Protein AF-A0A2D9PHC7-F1 (afdb_monomer)

pLDDT: mean 77.28, std 11.57, range [44.22, 90.88]

Mean predicted aligned error: 8.29 Å

Solvent-accessible surface area (backbone atoms only — not comparable to full-atom values): 5304 Å² total; per-residue (Å²): 133,62,70,66,59,54,51,53,52,50,53,50,53,51,52,53,51,49,53,40,52,53,46,18,51,55,34,32,74,68,79,37,55,64,65,29,15,46,22,42,29,52,13,23,40,67,63,66,71,54,17,43,67,75,34,24,91,90,45,57,74,79,84,49,54,73,68,53,50,56,51,42,54,51,36,26,52,44,40,70,47,49,58,68,61,56,55,44,68,74,33,70,74,62,80,72,113

Sequence (97 aa):
ISDEIVRNTLGFSLIYLSVFVLTALVLSGLNLDFQSAIGASASAIGNIGPAFGAFGPTDNYALLHPLGKWLLTFCMLLGRLEIFTVMVLFTRIFWKQ

Secondary structure (DSSP, 8-state):
--HHHHHHHHHHHHHHHHHHHHHHHHHHHTT--HHHHHHHHHHHHTT----SSTTSTTS-GGGS-HHHHHHHHHHHHHHHS-HHHHHHHTSTTGGG-

Foldseek 3Di:
DDPVVVVVVVVLVVVLVVLLVVQLVVQVVQVDDSQQSSQLSCCLLCVVQAGPDQRHPVHHCPPPDPVNVVSSPVSNVCSVCPVVNVVVVPDPVNVVD

Structure (mmCIF, N/CA/C/O backbone):
data_AF-A0A2D9PHC7-F1
#
_entry.id   AF-A0A2D9PHC7-F1
#
loop_
_atom_site.group_PDB
_atom_site.id
_atom_site.type_symbol
_atom_site.label_atom_id
_atom_site.label_alt_id
_atom_site.label_comp_id
_atom_site.label_asym_id
_atom_site.label_entity_id
_atom_site.label_seq_id
_atom_site.pdbx_PDB_ins_code
_atom_site.Cartn_x
_atom_site.Cartn_y
_atom_site.Cartn_z
_atom_site.occupancy
_atom_site.B_iso_or_equiv
_atom_site.auth_seq_id
_atom_site.auth_comp_id
_atom_site.auth_asym_id
_atom_site.auth_atom_id
_atom_site.pdbx_PDB_model_num
ATOM 1 N N . ILE A 1 1 ? -10.419 11.107 25.692 1.00 57.91 1 ILE A N 1
ATOM 2 C CA . ILE A 1 1 ? -10.472 10.180 24.534 1.00 57.91 1 ILE A CA 1
ATOM 3 C C . ILE A 1 1 ? -10.797 8.809 25.114 1.00 57.91 1 ILE A C 1
ATOM 5 O O . ILE A 1 1 ? -10.165 8.468 26.103 1.00 57.91 1 ILE A O 1
ATOM 9 N N . SER A 1 2 ? -11.807 8.091 24.610 1.00 70.06 2 SER A N 1
ATOM 10 C CA . SER A 1 2 ? -12.158 6.759 25.138 1.00 70.06 2 SER A CA 1
ATOM 11 C C . SER A 1 2 ? -11.060 5.747 24.790 1.00 70.06 2 SER A C 1
ATOM 13 O O . SER A 1 2 ? -10.646 5.684 23.630 1.00 70.06 2 SER A O 1
ATOM 15 N N . ASP A 1 3 ? -10.607 4.952 25.764 1.00 80.81 3 ASP A N 1
ATOM 16 C CA . ASP A 1 3 ? -9.639 3.857 25.574 1.00 80.81 3 ASP A CA 1
ATOM 17 C C . ASP A 1 3 ? -10.052 2.871 24.470 1.00 80.81 3 ASP A C 1
ATOM 19 O O . ASP A 1 3 ? -9.206 2.266 23.811 1.00 80.81 3 ASP A O 1
ATOM 23 N N . GLU A 1 4 ? -11.355 2.729 24.230 1.00 73.69 4 GLU A N 1
ATOM 24 C CA . GLU A 1 4 ? -11.913 1.893 23.167 1.00 73.69 4 GLU A CA 1
ATOM 25 C C . GLU A 1 4 ? -11.544 2.410 21.768 1.00 73.69 4 GLU A C 1
ATOM 27 O O . GLU A 1 4 ? -11.113 1.646 20.904 1.00 73.69 4 GLU A O 1
ATOM 32 N N . ILE A 1 5 ? -11.611 3.730 21.564 1.00 72.62 5 ILE A N 1
ATOM 33 C CA . ILE A 1 5 ? -11.269 4.372 20.287 1.00 72.62 5 ILE A CA 1
ATOM 34 C C . ILE A 1 5 ? -9.767 4.250 20.028 1.00 72.62 5 ILE A C 1
ATOM 36 O O . ILE A 1 5 ? -9.351 3.952 18.906 1.00 72.62 5 ILE A O 1
ATOM 40 N N . VAL A 1 6 ? -8.946 4.431 21.067 1.00 78.00 6 VAL A N 1
ATOM 41 C CA . VAL A 1 6 ? -7.487 4.278 20.970 1.00 78.00 6 VAL A CA 1
ATOM 42 C C . VAL A 1 6 ? -7.135 2.846 20.568 1.00 78.00 6 VAL A C 1
ATOM 44 O O . VAL A 1 6 ? -6.358 2.642 19.638 1.00 78.00 6 VAL A O 1
ATOM 47 N N . ARG A 1 7 ? -7.757 1.845 21.200 1.00 75.19 7 ARG A N 1
ATOM 48 C CA . ARG A 1 7 ? -7.508 0.427 20.909 1.00 75.19 7 ARG A CA 1
ATOM 49 C C . ARG A 1 7 ? -7.916 0.037 19.488 1.00 75.19 7 ARG A C 1
ATOM 51 O O . ARG A 1 7 ? -7.132 -0.621 18.805 1.00 75.19 7 ARG A O 1
ATOM 58 N N . ASN A 1 8 ? -9.076 0.495 19.015 1.00 73.06 8 ASN A N 1
ATOM 59 C CA . ASN A 1 8 ? -9.510 0.265 17.633 1.00 73.06 8 ASN A CA 1
ATOM 60 C C . ASN A 1 8 ? -8.591 0.955 16.612 1.00 73.06 8 ASN A C 1
ATOM 62 O O . ASN A 1 8 ? -8.234 0.355 15.599 1.00 73.06 8 ASN A O 1
ATOM 66 N N . THR A 1 9 ? -8.155 2.186 16.890 1.00 77.50 9 THR A N 1
ATOM 67 C CA . THR A 1 9 ? -7.257 2.947 16.001 1.00 77.50 9 THR A CA 1
ATOM 68 C C . THR A 1 9 ? -5.865 2.312 15.915 1.00 77.50 9 THR A C 1
ATOM 70 O O . THR A 1 9 ? -5.267 2.233 14.837 1.00 77.50 9 THR A O 1
ATOM 73 N N . LEU A 1 10 ? -5.347 1.809 17.039 1.00 78.94 10 LEU A N 1
ATOM 74 C CA . LEU A 1 10 ? -4.080 1.079 17.077 1.00 78.94 10 LEU A CA 1
ATOM 75 C C . LEU A 1 10 ? -4.180 -0.261 16.339 1.00 78.94 10 LEU A C 1
ATOM 77 O O . LEU A 1 10 ? -3.296 -0.577 15.546 1.00 78.94 10 LEU A O 1
ATOM 81 N N . GLY A 1 11 ? -5.268 -1.016 16.531 1.00 79.62 11 GLY A N 1
ATOM 82 C CA . GLY A 1 11 ? -5.518 -2.256 15.788 1.00 79.62 11 GLY A CA 1
ATOM 83 C C . GLY A 1 11 ? -5.559 -2.033 14.273 1.00 79.62 11 GLY A C 1
ATOM 84 O O . GLY A 1 11 ? -4.923 -2.767 13.518 1.00 79.62 11 GLY A O 1
ATOM 85 N N . PHE A 1 12 ? -6.218 -0.958 13.835 1.00 74.62 12 PHE A N 1
ATOM 86 C CA . PHE A 1 12 ? -6.221 -0.524 12.438 1.00 74.62 12 PHE A CA 1
ATOM 87 C C . PHE A 1 12 ? -4.808 -0.228 11.918 1.00 74.62 12 PHE A C 1
ATOM 89 O O . PHE A 1 12 ? -4.408 -0.756 10.881 1.00 74.62 12 PHE A O 1
ATOM 96 N N . SER A 1 13 ? -4.034 0.565 12.660 1.00 79.69 13 SER A N 1
ATOM 97 C CA . SER A 1 13 ? -2.674 0.952 12.263 1.00 79.69 13 SER A CA 1
ATOM 98 C C . SER A 1 13 ? -1.744 -0.258 12.132 1.00 79.69 13 SER A C 1
ATOM 100 O O . SER A 1 13 ? -0.943 -0.334 11.201 1.00 79.69 13 SER A O 1
ATOM 102 N N . LEU A 1 14 ? -1.878 -1.239 13.029 1.00 84.56 14 LEU A N 1
ATOM 103 C CA . LEU A 1 14 ? -1.091 -2.473 12.992 1.00 84.56 14 LEU A CA 1
ATOM 104 C C . LEU A 1 14 ? -1.433 -3.342 11.780 1.00 84.56 14 LEU A C 1
ATOM 106 O O . LEU A 1 14 ? -0.526 -3.851 11.122 1.00 84.56 14 LEU A O 1
ATOM 110 N N . ILE A 1 15 ? -2.718 -3.496 11.450 1.00 81.88 15 ILE A N 1
ATOM 111 C CA . ILE A 1 15 ? -3.144 -4.264 10.271 1.00 81.88 15 ILE A CA 1
ATOM 112 C C . ILE A 1 15 ? -2.686 -3.566 8.988 1.00 81.88 15 ILE A C 1
ATOM 114 O O . ILE A 1 15 ? -2.144 -4.228 8.104 1.00 81.88 15 ILE A O 1
ATOM 118 N N . TYR A 1 16 ? -2.817 -2.238 8.913 1.00 81.06 16 TYR A N 1
ATOM 119 C CA . TYR A 1 16 ? -2.319 -1.436 7.793 1.00 81.06 16 TYR A CA 1
ATOM 120 C C . TYR A 1 16 ? -0.823 -1.686 7.547 1.00 81.06 16 TYR A C 1
ATOM 122 O O . TYR A 1 16 ? -0.412 -2.025 6.435 1.00 81.06 16 TYR A O 1
ATOM 130 N N . LEU A 1 17 ? -0.006 -1.581 8.601 1.00 85.62 17 LEU A N 1
ATOM 131 C CA . LEU A 1 17 ? 1.434 -1.830 8.523 1.00 85.62 17 LEU A CA 1
ATOM 132 C C . LEU A 1 17 ? 1.755 -3.284 8.161 1.00 85.62 17 LEU A C 1
ATOM 134 O O . LEU A 1 17 ? 2.679 -3.534 7.392 1.00 85.62 17 LEU A O 1
ATOM 138 N N . SER A 1 18 ? 0.979 -4.240 8.668 1.00 86.69 18 SER A N 1
ATOM 139 C CA . SER A 1 18 ? 1.167 -5.661 8.362 1.00 86.69 18 SER A CA 1
AT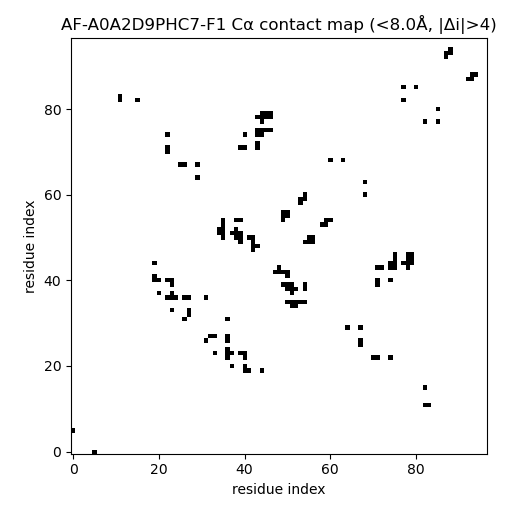OM 140 C C . SER A 1 18 ? 0.952 -5.947 6.873 1.00 86.69 18 SER A C 1
ATOM 142 O O . SER A 1 18 ? 1.787 -6.596 6.246 1.00 86.69 18 SER A O 1
ATOM 144 N N . VAL A 1 19 ? -0.125 -5.418 6.281 1.00 86.69 19 VAL A N 1
ATOM 145 C CA . VAL A 1 19 ? -0.408 -5.553 4.840 1.00 86.69 19 VAL A CA 1
ATOM 146 C C . VAL A 1 19 ? 0.686 -4.890 4.004 1.00 86.69 19 VAL A C 1
ATOM 148 O O . VAL A 1 19 ? 1.139 -5.469 3.016 1.00 86.69 19 VAL A O 1
ATOM 151 N N . PHE A 1 20 ? 1.162 -3.716 4.420 1.00 87.50 20 PHE A N 1
ATOM 152 C CA . PHE A 1 20 ? 2.279 -3.028 3.776 1.00 87.50 20 PHE A 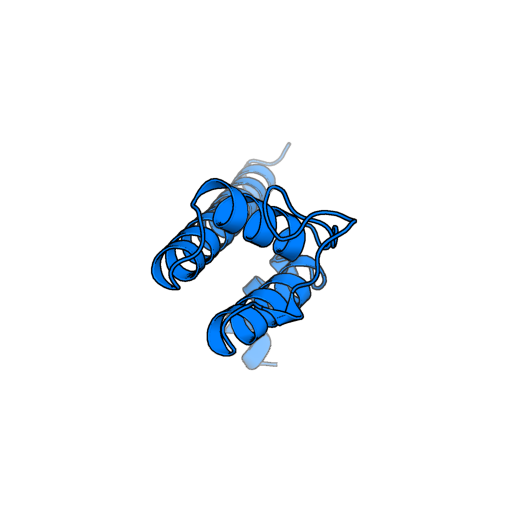CA 1
ATOM 153 C C . PHE A 1 20 ? 3.557 -3.870 3.746 1.00 87.50 20 PHE A C 1
ATOM 155 O O . PHE A 1 20 ? 4.133 -4.072 2.676 1.00 87.50 20 PHE A O 1
ATOM 162 N N . VAL A 1 21 ? 3.969 -4.410 4.894 1.00 90.88 21 VAL A N 1
ATOM 163 C CA . VAL A 1 21 ? 5.181 -5.232 4.992 1.00 90.88 21 VAL A CA 1
ATOM 164 C C . VAL A 1 21 ? 5.035 -6.527 4.191 1.00 90.88 21 VAL A C 1
ATOM 166 O O . VAL A 1 21 ? 5.944 -6.884 3.445 1.00 90.88 21 VAL A O 1
ATOM 169 N N . LEU A 1 22 ? 3.889 -7.209 4.282 1.00 90.31 22 LEU A N 1
ATOM 170 C CA . LEU A 1 22 ? 3.634 -8.437 3.521 1.00 90.31 22 LEU A CA 1
ATOM 171 C C . LEU A 1 22 ? 3.701 -8.198 2.011 1.00 90.31 22 LEU A C 1
ATOM 173 O O . LEU A 1 22 ? 4.327 -8.975 1.291 1.00 90.31 22 LEU A O 1
ATOM 177 N N . THR A 1 23 ? 3.109 -7.105 1.534 1.00 89.25 23 THR A N 1
ATOM 178 C CA . THR A 1 23 ? 3.122 -6.752 0.109 1.00 89.25 23 THR A CA 1
ATOM 179 C C . THR A 1 23 ? 4.543 -6.464 -0.370 1.00 89.25 23 THR A C 1
ATOM 181 O O . THR A 1 23 ? 4.956 -6.989 -1.404 1.00 89.25 23 THR A O 1
ATOM 184 N N . ALA A 1 24 ? 5.329 -5.726 0.419 1.00 89.69 24 ALA A N 1
ATOM 185 C CA . ALA A 1 24 ? 6.720 -5.425 0.089 1.00 89.69 24 ALA A CA 1
ATOM 186 C C . ALA A 1 24 ? 7.590 -6.690 0.040 1.00 89.69 24 ALA A C 1
ATOM 188 O O . ALA A 1 24 ? 8.403 -6.840 -0.871 1.00 89.69 24 ALA A O 1
ATOM 189 N N . LEU A 1 25 ? 7.384 -7.631 0.967 1.00 90.00 25 LEU A N 1
ATOM 190 C CA . LEU A 1 25 ? 8.098 -8.911 0.986 1.00 90.00 25 LEU A CA 1
ATOM 191 C C . LEU A 1 25 ? 7.753 -9.784 -0.225 1.00 90.00 25 LEU A C 1
ATOM 193 O O . LEU A 1 25 ? 8.653 -10.329 -0.862 1.00 90.00 25 LEU A O 1
ATOM 197 N N . VAL A 1 26 ? 6.468 -9.891 -0.578 1.00 89.88 26 VAL A N 1
ATOM 198 C CA . VAL A 1 26 ? 6.034 -10.669 -1.749 1.00 89.88 26 VAL A CA 1
ATOM 199 C C . VAL A 1 26 ? 6.590 -10.064 -3.038 1.00 89.88 26 VAL A C 1
ATOM 201 O O . VAL A 1 26 ? 7.079 -10.798 -3.893 1.00 89.88 26 VAL A O 1
ATOM 204 N N . LEU A 1 27 ? 6.573 -8.735 -3.171 1.00 87.69 27 LEU A N 1
ATOM 205 C CA . LEU A 1 27 ? 7.157 -8.046 -4.323 1.00 87.69 27 LEU A CA 1
ATOM 206 C C . LEU A 1 27 ? 8.675 -8.235 -4.394 1.00 87.69 27 LEU A C 1
ATOM 208 O O . LEU A 1 27 ? 9.192 -8.526 -5.469 1.00 87.69 27 LEU A O 1
ATOM 212 N N . SER A 1 28 ? 9.383 -8.158 -3.267 1.00 87.25 28 SER A N 1
ATOM 213 C CA . SER A 1 28 ? 10.823 -8.434 -3.229 1.00 87.25 28 SER A CA 1
ATOM 214 C C . SER A 1 28 ? 11.140 -9.880 -3.645 1.00 87.25 28 SER A C 1
ATOM 216 O O . SER A 1 28 ? 12.081 -10.110 -4.403 1.00 87.25 28 SER A O 1
ATOM 218 N N . GLY A 1 29 ? 10.296 -10.848 -3.265 1.00 84.38 29 GLY A N 1
ATOM 219 C CA . GLY A 1 29 ? 10.390 -12.242 -3.720 1.00 84.38 29 GLY A CA 1
ATOM 220 C C . GLY A 1 29 ? 10.132 -12.454 -5.220 1.00 84.38 29 GLY A C 1
ATOM 221 O O . GLY A 1 29 ? 10.513 -13.486 -5.767 1.00 84.38 29 GLY A O 1
ATOM 222 N N . LEU A 1 30 ? 9.536 -11.477 -5.913 1.00 84.19 30 LEU A N 1
ATOM 223 C CA . LEU A 1 30 ? 9.300 -11.491 -7.363 1.00 84.19 30 LEU A CA 1
ATOM 224 C C . LEU A 1 30 ? 10.472 -10.893 -8.169 1.00 84.19 30 LEU A C 1
ATOM 226 O O . LEU A 1 30 ? 10.272 -10.460 -9.302 1.00 84.19 30 LEU A O 1
ATOM 230 N N . ASN A 1 31 ? 11.690 -10.894 -7.608 1.00 81.38 31 ASN A N 1
ATOM 231 C CA . ASN A 1 31 ? 12.902 -10.282 -8.178 1.00 81.38 31 ASN A CA 1
ATOM 232 C C . ASN A 1 31 ? 12.803 -8.759 -8.381 1.00 81.38 31 ASN A C 1
ATOM 234 O O . ASN A 1 31 ? 13.450 -8.202 -9.267 1.00 81.38 31 ASN A O 1
ATOM 238 N N . LEU A 1 32 ? 12.006 -8.068 -7.562 1.00 82.19 32 LEU A N 1
ATOM 239 C CA . LEU A 1 32 ? 12.028 -6.607 -7.524 1.00 82.19 32 LEU A CA 1
ATOM 240 C C . LEU A 1 32 ? 13.058 -6.116 -6.524 1.00 82.19 32 LEU A C 1
ATOM 242 O O . LEU A 1 32 ? 13.185 -6.654 -5.422 1.00 82.19 32 LEU A O 1
ATOM 246 N N . ASP A 1 33 ? 13.737 -5.040 -6.904 1.00 86.62 33 ASP A N 1
ATOM 247 C CA . ASP A 1 33 ? 14.633 -4.332 -6.007 1.00 86.62 33 ASP A CA 1
ATOM 248 C C . ASP A 1 33 ? 13.885 -3.890 -4.742 1.00 86.62 33 ASP A C 1
ATOM 250 O O . ASP A 1 33 ? 12.738 -3.434 -4.815 1.00 86.62 33 ASP A O 1
ATOM 254 N N . PHE A 1 34 ? 14.523 -4.020 -3.579 1.00 83.88 34 PHE A N 1
ATOM 255 C CA . PHE A 1 34 ? 13.889 -3.755 -2.288 1.00 83.88 34 PHE A CA 1
ATOM 256 C C . PHE A 1 34 ? 13.344 -2.322 -2.193 1.00 83.88 34 PHE A C 1
ATOM 258 O O . PHE A 1 34 ? 12.245 -2.108 -1.676 1.00 83.88 34 PHE A O 1
ATOM 265 N N . GLN A 1 35 ? 14.055 -1.347 -2.771 1.00 86.12 35 GLN A N 1
ATOM 266 C CA . GLN A 1 35 ? 13.602 0.043 -2.815 1.00 86.12 35 GLN A CA 1
ATOM 267 C C . GLN A 1 35 ? 12.324 0.193 -3.656 1.00 86.12 35 GLN A C 1
ATOM 269 O O . GLN A 1 35 ? 11.395 0.904 -3.263 1.00 86.12 35 GLN A O 1
ATOM 274 N N . SER A 1 36 ? 12.250 -0.522 -4.782 1.00 86.38 36 SER A N 1
ATOM 275 C CA . SER A 1 36 ? 11.082 -0.509 -5.670 1.00 86.38 36 SER A CA 1
ATOM 276 C C . SER A 1 36 ? 9.898 -1.273 -5.073 1.00 86.38 36 SER A C 1
ATOM 278 O O . SER A 1 36 ? 8.759 -0.834 -5.200 1.00 86.38 36 SER A O 1
ATOM 280 N N . ALA A 1 37 ? 10.147 -2.381 -4.369 1.00 88.31 37 ALA A N 1
ATOM 281 C CA . ALA A 1 37 ? 9.120 -3.185 -3.709 1.00 88.31 37 ALA A CA 1
ATOM 282 C C . ALA A 1 37 ? 8.430 -2.422 -2.564 1.00 88.31 37 ALA A C 1
ATOM 284 O O . ALA A 1 37 ? 7.198 -2.423 -2.461 1.00 88.31 37 ALA A O 1
ATOM 285 N N . ILE A 1 38 ? 9.210 -1.718 -1.737 1.00 89.56 38 ILE A N 1
ATOM 286 C CA . ILE A 1 38 ? 8.689 -0.837 -0.684 1.00 89.56 38 ILE A CA 1
ATOM 287 C C . ILE A 1 38 ? 7.912 0.329 -1.296 1.00 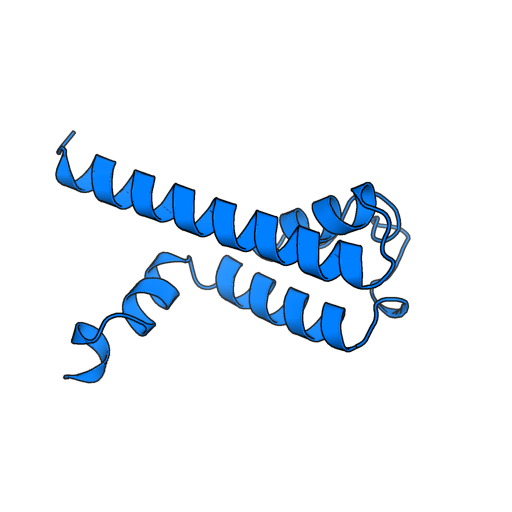89.56 38 ILE A C 1
ATOM 289 O O . ILE A 1 38 ? 6.789 0.607 -0.871 1.00 89.56 38 ILE A O 1
ATOM 293 N N . GLY A 1 39 ? 8.484 0.987 -2.310 1.00 89.00 39 GLY A N 1
ATOM 294 C CA . GLY A 1 39 ? 7.842 2.103 -3.000 1.00 89.00 39 GLY A CA 1
ATOM 295 C C . GLY A 1 39 ? 6.501 1.710 -3.619 1.00 89.00 39 GLY A C 1
ATOM 296 O O . GLY A 1 39 ? 5.506 2.401 -3.411 1.00 89.00 39 GLY A O 1
ATOM 297 N N . ALA A 1 40 ? 6.456 0.580 -4.329 1.00 88.31 40 ALA A N 1
ATOM 298 C CA . ALA A 1 40 ? 5.247 0.063 -4.966 1.00 88.31 40 ALA A CA 1
ATOM 299 C C . ALA A 1 40 ? 4.172 -0.308 -3.937 1.00 88.31 40 ALA A C 1
ATOM 301 O O . ALA A 1 40 ? 3.005 0.031 -4.119 1.00 88.31 40 ALA A O 1
ATOM 302 N N . SER A 1 41 ? 4.560 -0.931 -2.821 1.00 89.38 41 SER A N 1
ATOM 303 C CA . SER A 1 41 ? 3.628 -1.282 -1.739 1.00 89.38 41 SER A CA 1
ATOM 304 C C . SER A 1 41 ? 3.047 -0.043 -1.057 1.00 89.38 41 SER A C 1
ATOM 306 O O . SER A 1 41 ? 1.836 0.037 -0.856 1.00 89.38 41 SER A O 1
ATOM 308 N N . ALA A 1 42 ? 3.890 0.947 -0.740 1.00 87.88 42 ALA A N 1
ATOM 309 C CA . ALA A 1 42 ? 3.456 2.209 -0.138 1.00 87.88 42 ALA A CA 1
ATOM 310 C C . ALA A 1 42 ? 2.513 2.970 -1.077 1.00 87.88 42 ALA A C 1
ATOM 312 O O . ALA A 1 42 ? 1.475 3.474 -0.650 1.00 87.88 42 ALA A O 1
ATOM 313 N N . SER A 1 43 ? 2.860 3.011 -2.364 1.00 88.19 43 SER A N 1
ATOM 314 C CA . SER A 1 43 ? 2.067 3.685 -3.385 1.00 88.19 43 SER A CA 1
ATOM 315 C C . SER A 1 43 ? 0.718 3.009 -3.618 1.00 88.19 43 SER A C 1
ATOM 317 O O . SER A 1 43 ? -0.293 3.699 -3.727 1.00 88.19 43 SER A O 1
ATOM 319 N N . ALA A 1 44 ? 0.670 1.674 -3.637 1.00 87.94 44 ALA A N 1
ATOM 320 C CA . ALA A 1 44 ? -0.573 0.937 -3.830 1.00 87.94 44 ALA A CA 1
ATOM 321 C C . ALA A 1 44 ? -1.529 1.089 -2.647 1.00 87.94 44 ALA A C 1
ATOM 323 O O . ALA A 1 44 ? -2.692 1.417 -2.853 1.00 87.94 44 ALA A O 1
ATOM 324 N N . ILE A 1 45 ? -1.054 0.925 -1.410 1.00 86.06 45 ILE A N 1
ATOM 325 C CA . ILE A 1 45 ? -1.924 1.068 -0.232 1.00 86.06 45 ILE A CA 1
ATOM 326 C C . ILE A 1 45 ? -2.359 2.528 -0.057 1.00 86.06 45 ILE A C 1
ATOM 328 O O . ILE A 1 45 ? -3.526 2.801 0.211 1.00 86.06 45 ILE A O 1
ATOM 332 N N . GLY A 1 46 ? -1.448 3.478 -0.283 1.00 83.31 46 GLY A N 1
ATOM 333 C CA . GLY A 1 46 ? -1.770 4.904 -0.275 1.00 83.31 46 GLY A CA 1
ATOM 334 C C . GLY A 1 46 ? -2.587 5.371 -1.484 1.00 83.31 46 GLY A C 1
ATOM 335 O O . GLY A 1 46 ? -2.983 6.533 -1.522 1.00 83.31 46 GLY A O 1
ATOM 336 N N . ASN A 1 47 ? -2.832 4.502 -2.475 1.00 83.94 47 ASN A N 1
ATOM 337 C CA . ASN A 1 47 ? -3.428 4.851 -3.768 1.00 83.94 47 ASN A CA 1
ATOM 338 C C . ASN A 1 47 ? -2.800 6.103 -4.408 1.00 83.94 47 ASN A C 1
ATOM 340 O O . ASN A 1 47 ? -3.501 6.952 -4.958 1.00 83.94 47 ASN A O 1
ATOM 344 N N . ILE A 1 48 ? -1.476 6.228 -4.297 1.00 84.94 48 ILE A N 1
ATOM 345 C CA . ILE A 1 48 ? -0.709 7.382 -4.774 1.00 84.94 48 ILE A CA 1
ATOM 346 C C . ILE A 1 48 ? -0.478 7.250 -6.284 1.00 84.94 48 ILE A C 1
ATOM 348 O O . ILE A 1 48 ? -0.699 8.208 -7.019 1.00 84.94 48 ILE A O 1
ATOM 352 N N . GLY A 1 49 ? -0.085 6.059 -6.756 1.00 79.44 49 GLY A N 1
ATOM 353 C CA . GLY A 1 49 ? 0.175 5.753 -8.167 1.00 79.44 49 GLY A CA 1
ATOM 354 C C . GLY A 1 49 ? 1.668 5.548 -8.464 1.00 79.44 49 GLY A C 1
ATOM 355 O O . GLY A 1 49 ? 2.083 4.403 -8.658 1.00 79.44 49 GLY A O 1
ATOM 356 N N . PRO A 1 50 ? 2.497 6.609 -8.495 1.00 81.81 50 PRO A N 1
ATOM 357 C CA . PRO A 1 50 ? 3.940 6.488 -8.682 1.00 81.81 50 PRO A CA 1
ATOM 358 C C . PRO A 1 50 ? 4.634 5.962 -7.424 1.00 81.81 50 PRO A C 1
ATOM 360 O O . PRO A 1 50 ? 4.208 6.221 -6.295 1.00 81.81 50 PRO A O 1
ATOM 363 N N . ALA A 1 51 ? 5.717 5.226 -7.625 1.00 83.50 51 ALA A N 1
ATOM 364 C CA . ALA A 1 51 ? 6.510 4.587 -6.588 1.00 83.50 51 ALA A CA 1
ATOM 365 C C . ALA A 1 51 ? 8.001 4.912 -6.754 1.00 83.50 51 ALA A C 1
ATOM 367 O O . ALA A 1 51 ? 8.452 5.378 -7.797 1.00 83.50 51 ALA A O 1
ATOM 368 N N . PHE A 1 52 ? 8.783 4.691 -5.701 1.00 77.81 52 PHE A N 1
ATOM 369 C CA . PHE A 1 52 ? 10.232 4.872 -5.769 1.00 77.81 52 PHE A CA 1
ATOM 370 C C . PHE A 1 52 ? 10.895 3.798 -6.645 1.00 77.81 52 PHE A C 1
ATOM 372 O O . PHE A 1 52 ? 10.408 2.673 -6.733 1.00 77.81 52 PHE A O 1
ATOM 379 N N . GLY A 1 53 ? 12.031 4.139 -7.259 1.00 77.19 53 GLY A N 1
ATOM 380 C CA . GLY A 1 53 ? 12.814 3.213 -8.080 1.00 77.19 53 GLY A CA 1
ATOM 381 C C . GLY A 1 53 ? 12.220 3.007 -9.474 1.00 77.19 53 GLY A C 1
ATOM 382 O O . GLY A 1 53 ? 11.870 3.974 -10.145 1.00 77.19 53 GLY A O 1
ATOM 383 N N . ALA A 1 54 ? 12.101 1.748 -9.896 1.00 72.94 54 ALA A N 1
ATOM 384 C CA . ALA A 1 54 ? 11.713 1.357 -11.258 1.00 72.94 54 ALA A CA 1
ATOM 385 C C . ALA A 1 54 ? 10.228 1.596 -11.607 1.00 72.94 54 ALA A C 1
ATOM 387 O O . ALA A 1 54 ? 9.787 1.231 -12.691 1.00 72.94 54 ALA A O 1
ATOM 388 N N . PHE A 1 55 ? 9.442 2.167 -10.691 1.00 78.88 55 PHE A N 1
ATOM 389 C CA . PHE A 1 55 ? 8.020 2.489 -10.880 1.00 78.88 55 PHE A CA 1
ATOM 390 C C . PHE A 1 55 ? 7.742 3.981 -10.646 1.00 78.88 55 PHE A C 1
ATOM 392 O O . PHE A 1 55 ? 6.674 4.367 -10.162 1.00 78.88 55 PHE A O 1
ATOM 399 N N . GLY A 1 56 ? 8.737 4.816 -10.954 1.00 74.62 56 GLY A N 1
ATOM 400 C CA . GLY A 1 56 ? 8.647 6.270 -10.881 1.00 74.62 56 GLY A CA 1
ATOM 401 C C . GLY A 1 56 ? 7.700 6.875 -11.925 1.00 74.62 56 GLY A C 1
ATOM 402 O O . GLY A 1 56 ? 7.151 6.166 -12.760 1.00 74.62 56 GLY A O 1
ATOM 403 N N . PRO A 1 57 ? 7.523 8.207 -11.926 1.00 66.94 57 PRO A N 1
ATOM 404 C CA . PRO A 1 57 ? 6.604 8.905 -12.835 1.00 66.94 57 PRO A CA 1
ATOM 405 C C . PRO A 1 57 ? 6.959 8.770 -14.327 1.00 66.94 57 PRO A C 1
ATOM 407 O O . PRO A 1 57 ? 6.123 9.059 -15.180 1.00 66.94 57 PRO A O 1
ATOM 410 N N . THR A 1 58 ? 8.185 8.348 -14.638 1.00 71.88 58 THR A N 1
ATOM 411 C CA . THR A 1 58 ? 8.670 8.106 -16.005 1.00 71.88 58 THR A CA 1
ATOM 412 C C . THR A 1 58 ? 8.545 6.633 -16.417 1.00 71.88 58 THR A C 1
ATOM 414 O O . THR A 1 58 ? 8.615 6.324 -17.605 1.00 71.88 58 THR A O 1
ATOM 417 N N . ASP A 1 59 ? 8.343 5.728 -15.457 1.00 71.38 59 ASP A N 1
ATOM 418 C CA . ASP A 1 59 ? 8.320 4.279 -15.659 1.00 71.38 59 ASP A CA 1
ATOM 419 C C . ASP A 1 59 ? 6.914 3.688 -15.478 1.00 71.38 59 ASP A C 1
ATOM 421 O O . ASP A 1 59 ? 6.001 4.317 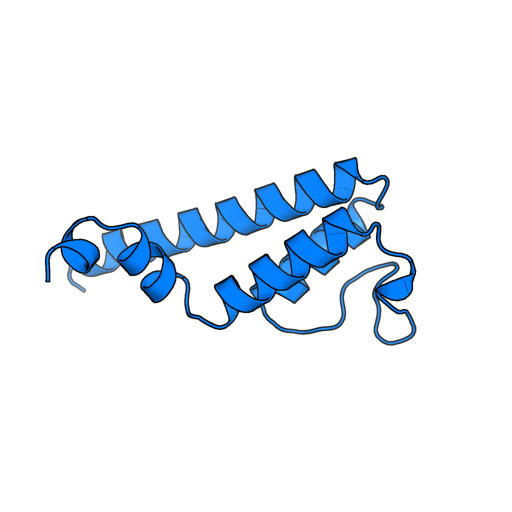-14.947 1.00 71.38 59 ASP A O 1
ATOM 425 N N . ASN A 1 60 ? 6.723 2.447 -15.938 1.00 75.12 60 ASN A N 1
ATOM 426 C CA . ASN A 1 60 ? 5.423 1.778 -15.951 1.00 75.12 60 ASN A CA 1
ATOM 427 C C . ASN A 1 60 ? 5.442 0.433 -15.217 1.00 75.12 60 ASN A C 1
ATOM 429 O O . ASN A 1 60 ? 6.383 -0.350 -15.322 1.00 75.12 60 ASN A O 1
ATOM 433 N N . TYR A 1 61 ? 4.301 0.066 -14.628 1.00 77.50 61 TYR A N 1
ATOM 434 C CA . TYR A 1 61 ? 4.058 -1.266 -14.052 1.00 77.50 61 TYR A CA 1
ATOM 435 C C . TYR A 1 61 ? 3.939 -2.394 -15.102 1.00 77.50 61 TYR A C 1
ATOM 437 O O . TYR A 1 61 ? 3.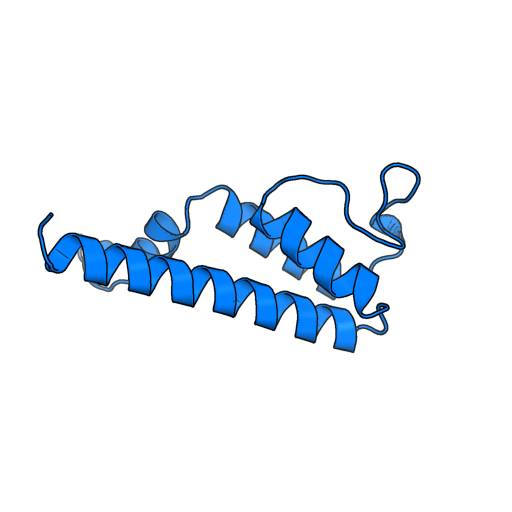636 -3.539 -14.763 1.00 77.50 61 TYR A O 1
ATOM 445 N N . ALA A 1 62 ? 4.164 -2.106 -16.388 1.00 70.50 62 ALA A N 1
ATOM 446 C CA . ALA A 1 62 ? 4.074 -3.085 -17.472 1.00 70.50 62 ALA A CA 1
ATOM 447 C C . ALA A 1 62 ? 5.086 -4.233 -17.304 1.00 70.50 62 ALA A C 1
ATOM 449 O O . ALA A 1 62 ? 4.730 -5.393 -17.521 1.00 70.50 62 ALA A O 1
ATOM 450 N N . LEU A 1 63 ? 6.296 -3.903 -16.837 1.00 68.94 63 LEU A N 1
ATOM 451 C CA . LEU A 1 63 ? 7.399 -4.834 -16.569 1.00 68.94 63 LEU A CA 1
ATOM 452 C C . LEU A 1 63 ? 7.197 -5.670 -15.293 1.00 68.94 63 LEU A C 1
ATOM 454 O O . LEU A 1 63 ? 7.981 -6.573 -15.012 1.00 68.94 63 LEU A O 1
ATOM 458 N N . LEU A 1 64 ? 6.144 -5.397 -14.518 1.00 77.69 64 LEU A N 1
ATOM 459 C CA . LEU A 1 64 ? 5.844 -6.133 -13.300 1.00 77.69 64 LEU A CA 1
ATOM 460 C C . LEU A 1 64 ? 5.306 -7.536 -13.619 1.00 77.69 64 LEU A C 1
ATOM 462 O O . LEU A 1 64 ? 4.426 -7.708 -14.474 1.00 77.69 64 LEU A O 1
ATOM 466 N N . HIS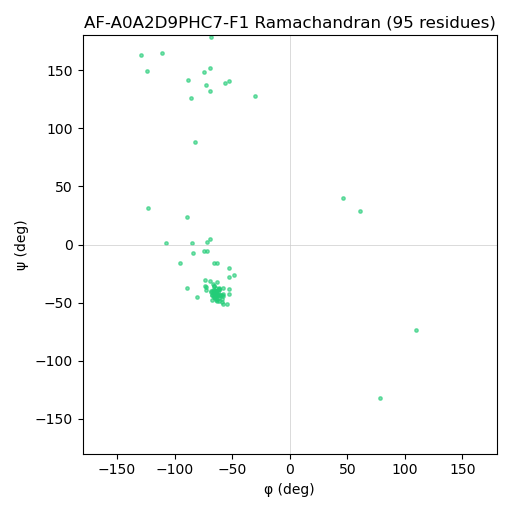 A 1 65 ? 5.782 -8.532 -12.864 1.00 79.94 65 HIS A N 1
ATOM 467 C CA . HIS A 1 65 ? 5.296 -9.908 -12.942 1.00 79.94 65 HIS A CA 1
ATOM 468 C C . HIS A 1 65 ? 3.757 -9.954 -12.787 1.00 79.94 65 HIS A C 1
ATOM 470 O O . HIS A 1 65 ? 3.211 -9.224 -11.952 1.00 79.94 65 HIS A O 1
ATOM 476 N N . PRO A 1 66 ? 3.024 -10.806 -13.536 1.00 82.75 66 PRO A N 1
ATOM 477 C CA . PRO A 1 66 ? 1.558 -10.858 -13.486 1.00 82.75 66 PRO A CA 1
ATOM 478 C C . PRO A 1 66 ? 0.985 -11.022 -12.072 1.00 82.75 66 PRO A C 1
ATOM 480 O O . PRO A 1 66 ? -0.003 -10.378 -11.728 1.00 82.75 66 PRO A O 1
ATOM 483 N N . LEU A 1 67 ? 1.648 -11.826 -11.234 1.00 83.00 67 LEU A N 1
ATOM 484 C CA . LEU A 1 67 ? 1.280 -12.012 -9.825 1.00 83.00 67 LEU A CA 1
ATOM 485 C C . LEU A 1 67 ? 1.414 -10.721 -9.002 1.00 83.00 67 LEU A C 1
ATOM 487 O O . LEU A 1 67 ? 0.541 -10.416 -8.195 1.00 83.00 67 LEU A O 1
ATOM 491 N N . GLY A 1 68 ? 2.469 -9.936 -9.240 1.00 84.19 68 GLY A N 1
ATOM 492 C CA . GLY A 1 68 ? 2.669 -8.649 -8.573 1.00 84.19 68 GLY A CA 1
ATOM 493 C C . GLY A 1 68 ? 1.598 -7.629 -8.959 1.00 84.19 68 GLY A C 1
ATOM 494 O O . GLY A 1 68 ? 1.143 -6.875 -8.107 1.00 84.19 68 GLY A O 1
ATOM 495 N N . LYS A 1 69 ? 1.129 -7.648 -10.217 1.00 85.19 69 LYS A N 1
ATOM 496 C CA . LYS A 1 69 ? 0.033 -6.772 -10.670 1.00 85.19 69 LYS A CA 1
ATOM 497 C C . LYS A 1 69 ? -1.265 -7.071 -9.929 1.00 85.19 69 LYS A C 1
ATOM 499 O O . LYS A 1 69 ? -1.867 -6.153 -9.388 1.00 85.19 69 LYS A O 1
ATOM 504 N N . TRP A 1 70 ? -1.647 -8.345 -9.836 1.00 87.06 70 TRP A N 1
ATOM 505 C CA . TRP A 1 70 ? -2.826 -8.762 -9.069 1.00 87.06 70 TRP A CA 1
ATOM 506 C C . TRP A 1 70 ? -2.738 -8.365 -7.595 1.00 87.06 70 TRP A C 1
ATOM 508 O O . TRP A 1 70 ? -3.706 -7.847 -7.039 1.00 87.06 70 TRP A O 1
ATOM 518 N N . LEU A 1 71 ? -1.567 -8.556 -6.983 1.00 87.06 71 LEU A N 1
ATOM 519 C CA . LEU A 1 71 ? -1.327 -8.165 -5.599 1.00 87.06 71 LEU A CA 1
ATOM 520 C C . LEU A 1 71 ? -1.485 -6.649 -5.399 1.00 87.06 71 LEU A C 1
ATOM 522 O O . LEU A 1 71 ? -2.207 -6.229 -4.500 1.00 87.06 71 LEU A O 1
ATOM 526 N N . LEU A 1 72 ? -0.866 -5.828 -6.255 1.00 86.00 72 LEU A N 1
ATOM 527 C CA . LEU A 1 72 ? -0.977 -4.367 -6.180 1.00 86.00 72 LEU A CA 1
ATOM 528 C C . LEU A 1 72 ? -2.412 -3.888 -6.419 1.00 86.00 72 LEU A C 1
ATOM 530 O O . LEU A 1 72 ? -2.870 -3.006 -5.700 1.00 86.00 72 LEU A O 1
ATOM 534 N N . THR A 1 73 ? -3.144 -4.477 -7.370 1.00 86.06 73 THR A N 1
ATOM 535 C CA . THR A 1 73 ? -4.560 -4.148 -7.601 1.00 86.06 73 THR A CA 1
ATOM 536 C C . THR A 1 73 ? -5.408 -4.445 -6.368 1.00 86.06 73 THR A C 1
ATOM 538 O O . THR A 1 73 ? -6.230 -3.618 -5.975 1.00 86.06 73 THR A O 1
ATOM 541 N N . PHE A 1 74 ? -5.183 -5.589 -5.718 1.00 84.12 74 PHE A N 1
ATOM 542 C CA . PHE A 1 74 ? -5.861 -5.913 -4.467 1.00 84.12 74 PHE A CA 1
ATOM 543 C C . PHE A 1 74 ? -5.489 -4.922 -3.356 1.00 84.12 74 PHE A C 1
ATOM 545 O O . PHE A 1 74 ? -6.371 -4.419 -2.667 1.00 84.12 74 PHE A O 1
ATOM 552 N N . CYS A 1 75 ? -4.208 -4.567 -3.234 1.00 84.69 75 CYS A N 1
ATOM 553 C CA . CYS A 1 75 ? -3.739 -3.566 -2.276 1.00 84.69 75 CYS A CA 1
ATOM 554 C C . CYS A 1 75 ? -4.347 -2.175 -2.508 1.00 84.69 75 CYS A C 1
ATOM 556 O O . CYS A 1 75 ? -4.705 -1.512 -1.540 1.00 84.69 75 CYS A O 1
ATOM 558 N N . MET A 1 76 ? -4.510 -1.746 -3.763 1.00 86.75 76 MET A N 1
ATOM 559 C CA . MET A 1 76 ? -5.163 -0.479 -4.116 1.00 86.75 76 MET A CA 1
ATOM 560 C C . MET A 1 76 ? -6.641 -0.481 -3.733 1.00 86.75 76 MET A C 1
ATOM 562 O O . MET A 1 76 ? -7.114 0.457 -3.090 1.00 86.75 76 MET A O 1
ATOM 566 N N . LEU A 1 77 ? -7.363 -1.564 -4.043 1.00 82.12 77 LEU A N 1
ATOM 567 C CA . LEU A 1 77 ? -8.754 -1.734 -3.613 1.00 82.12 77 LEU A CA 1
ATOM 568 C C . LEU A 1 77 ? -8.879 -1.668 -2.087 1.00 82.12 77 LEU A C 1
ATOM 570 O O . LEU A 1 77 ? -9.745 -0.963 -1.584 1.00 82.12 77 LEU A O 1
ATOM 574 N N . LEU A 1 78 ? -7.981 -2.338 -1.364 1.00 78.38 78 LEU A N 1
ATOM 575 C CA . LEU A 1 78 ? -7.945 -2.376 0.101 1.00 78.38 78 LEU A CA 1
ATOM 576 C C . LEU A 1 78 ? -7.544 -1.023 0.716 1.00 78.38 78 LEU A C 1
ATOM 578 O O . LEU A 1 78 ? -8.002 -0.665 1.793 1.00 78.38 78 LEU A O 1
ATOM 582 N N . GLY A 1 79 ? -6.706 -0.246 0.032 1.00 76.06 79 GLY A N 1
ATOM 583 C CA . GLY A 1 79 ? -6.386 1.122 0.431 1.00 76.06 79 GLY A CA 1
ATOM 584 C C . GLY A 1 79 ? -7.523 2.110 0.157 1.00 76.06 79 GLY A C 1
ATOM 585 O O . GLY A 1 79 ? -7.652 3.109 0.859 1.00 76.06 79 GLY A O 1
ATOM 586 N N . ARG A 1 80 ? -8.335 1.864 -0.885 1.00 78.31 80 ARG A N 1
ATOM 587 C CA . ARG A 1 80 ? -9.390 2.789 -1.337 1.00 78.31 80 ARG A CA 1
ATOM 588 C C . ARG A 1 80 ? -10.714 2.538 -0.630 1.00 78.31 80 ARG A C 1
ATOM 590 O O . ARG A 1 80 ? -11.426 3.483 -0.312 1.00 78.31 80 ARG A O 1
ATOM 597 N N . LEU A 1 81 ? -11.023 1.272 -0.379 1.00 68.00 81 LEU A N 1
ATOM 598 C CA . LEU A 1 81 ? -12.031 0.831 0.570 1.00 68.00 81 LEU A CA 1
ATOM 599 C C . LEU A 1 81 ? -11.347 0.859 1.936 1.00 68.00 81 LEU A C 1
ATOM 601 O O . LEU A 1 81 ? -10.726 -0.132 2.294 1.00 68.00 81 LEU A O 1
ATOM 605 N N . GLU A 1 82 ? -11.365 1.995 2.645 1.00 63.16 82 GLU A N 1
ATOM 606 C CA . GLU A 1 82 ? -10.720 2.170 3.962 1.00 63.16 82 GLU A CA 1
ATOM 607 C C . GLU A 1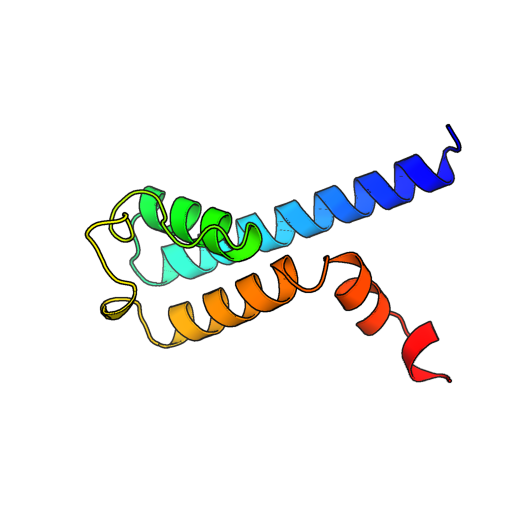 82 ? -10.692 0.852 4.753 1.00 63.16 82 GLU A C 1
ATOM 609 O O . GLU A 1 82 ? -11.739 0.219 4.895 1.00 63.16 82 GLU A O 1
ATOM 614 N N . ILE A 1 83 ? -9.524 0.421 5.254 1.00 59.38 83 ILE A N 1
ATOM 615 C CA . ILE A 1 83 ? -9.287 -0.936 5.807 1.00 59.38 83 ILE A CA 1
ATOM 616 C C . ILE A 1 83 ? -10.370 -1.385 6.811 1.00 59.38 83 ILE A C 1
ATOM 618 O O . ILE A 1 83 ? -10.650 -2.578 6.928 1.00 59.38 83 ILE A O 1
ATOM 622 N N . PHE A 1 84 ? -11.039 -0.444 7.486 1.00 54.34 84 PHE A N 1
ATOM 623 C CA . PHE A 1 84 ? -12.229 -0.685 8.309 1.00 54.34 84 PHE A CA 1
ATOM 624 C C . PHE A 1 84 ? -13.360 -1.436 7.585 1.00 54.34 84 PHE A C 1
ATOM 626 O O . PHE A 1 84 ? -13.930 -2.360 8.158 1.00 54.34 84 PHE A O 1
ATOM 633 N N . THR A 1 85 ? -13.666 -1.107 6.331 1.00 58.12 85 THR A N 1
ATOM 634 C CA . THR A 1 85 ? -14.698 -1.786 5.528 1.00 58.12 85 THR A CA 1
ATOM 635 C C . THR A 1 85 ? -14.331 -3.239 5.224 1.00 58.12 85 THR A C 1
ATOM 637 O O . THR A 1 85 ? -15.176 -4.125 5.334 1.00 58.12 85 THR A O 1
ATOM 640 N N . VAL A 1 86 ? -13.055 -3.518 4.939 1.00 58.50 86 VAL A N 1
ATOM 641 C CA . VAL A 1 86 ? -12.553 -4.881 4.697 1.00 58.50 86 VAL A CA 1
ATOM 642 C C . VAL A 1 86 ? -12.496 -5.688 5.996 1.00 58.50 86 VAL A C 1
ATOM 644 O O . VAL A 1 86 ? -12.876 -6.856 6.019 1.00 58.50 86 VAL A O 1
ATOM 647 N N . MET A 1 87 ? -12.103 -5.062 7.107 1.00 57.31 87 MET A N 1
ATOM 648 C CA . MET A 1 87 ? -12.097 -5.692 8.432 1.00 57.31 87 MET A CA 1
ATOM 649 C C . MET A 1 87 ? -13.521 -6.030 8.918 1.00 57.31 87 MET A C 1
ATOM 651 O O . MET A 1 87 ? -13.740 -7.085 9.520 1.00 57.31 87 MET A O 1
ATOM 655 N N . VAL A 1 88 ? -14.508 -5.186 8.592 1.00 59.72 88 VAL A N 1
ATOM 656 C CA . VAL A 1 88 ? -15.941 -5.467 8.793 1.00 59.72 88 VAL A CA 1
ATOM 657 C C . VAL A 1 88 ? -16.399 -6.643 7.923 1.00 59.72 88 VAL A C 1
ATOM 659 O O . VAL A 1 88 ? -17.111 -7.514 8.417 1.00 59.72 88 VAL A O 1
ATOM 662 N N . LEU A 1 89 ? -15.927 -6.739 6.678 1.00 58.44 89 LEU A N 1
ATOM 663 C CA . LEU A 1 89 ? -16.228 -7.845 5.760 1.00 58.44 89 LEU A CA 1
ATOM 664 C C . LEU A 1 89 ? -15.703 -9.201 6.262 1.00 58.44 89 LEU A C 1
ATOM 666 O O . LEU A 1 89 ? -16.345 -10.221 6.044 1.00 58.44 89 LEU A O 1
ATOM 670 N N . PHE A 1 90 ? -14.577 -9.238 6.977 1.00 56.12 90 PHE A N 1
ATOM 671 C CA . PHE A 1 90 ? -14.074 -10.468 7.610 1.00 56.12 90 PHE A CA 1
ATOM 672 C C . PHE A 1 90 ? -14.702 -10.767 8.979 1.00 56.12 90 PHE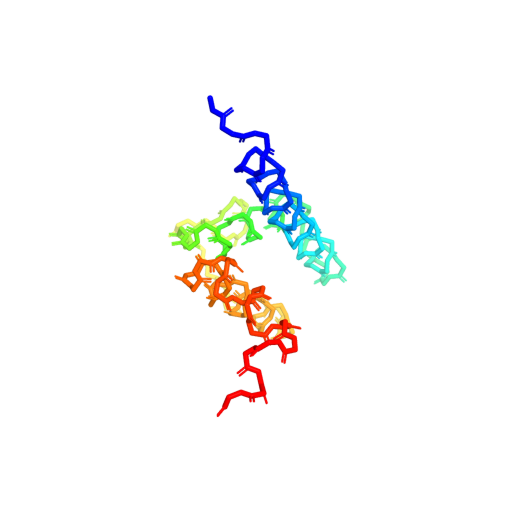 A C 1
ATOM 674 O O . PHE A 1 90 ? -14.496 -11.845 9.542 1.00 56.12 90 PHE A O 1
ATOM 681 N N . THR A 1 91 ? -15.503 -9.851 9.522 1.00 52.97 91 THR A N 1
ATOM 682 C CA . THR A 1 91 ? -16.192 -10.054 10.794 1.00 52.97 91 THR A CA 1
ATOM 683 C C . THR A 1 91 ? -17.515 -10.792 10.566 1.00 52.97 91 THR A C 1
ATOM 685 O O . THR A 1 91 ? -18.383 -10.347 9.818 1.00 52.97 91 THR A O 1
ATOM 688 N N . ARG A 1 92 ? -17.715 -11.916 11.277 1.00 47.38 92 ARG A N 1
ATOM 689 C CA . ARG A 1 92 ? -18.937 -12.759 11.221 1.00 47.38 92 ARG A CA 1
ATOM 690 C C . ARG A 1 92 ? -20.255 -12.002 11.447 1.00 47.38 92 ARG A C 1
ATOM 692 O O . ARG A 1 92 ? -21.306 -12.527 11.102 1.00 47.38 92 ARG A O 1
ATOM 699 N N . ILE A 1 93 ? -20.199 -10.818 12.055 1.00 56.69 93 ILE A N 1
ATOM 700 C CA . ILE A 1 93 ? -21.349 -9.950 12.340 1.00 56.69 93 ILE A CA 1
ATOM 701 C C . ILE A 1 93 ? -21.970 -9.423 11.036 1.00 56.69 93 ILE A C 1
ATOM 703 O O . ILE A 1 93 ? -23.187 -9.318 10.962 1.00 56.69 93 ILE A O 1
ATOM 707 N N . PHE A 1 94 ? -21.162 -9.173 9.998 1.00 51.66 94 PHE A N 1
ATOM 708 C CA . PHE A 1 94 ? -21.643 -8.680 8.703 1.00 51.66 94 PHE A CA 1
ATOM 709 C C . PHE A 1 94 ? -22.373 -9.759 7.885 1.00 51.66 94 PHE A C 1
ATOM 711 O O . PHE A 1 94 ? -23.362 -9.470 7.232 1.00 51.66 94 PHE A O 1
ATOM 718 N N . TRP A 1 95 ? -21.934 -11.020 7.964 1.00 58.00 95 TRP A N 1
ATOM 719 C CA . TRP A 1 95 ? -22.495 -12.138 7.181 1.00 58.00 95 TRP A CA 1
ATOM 720 C C . TRP A 1 95 ? -23.727 -12.802 7.814 1.00 58.00 95 TRP A C 1
ATOM 722 O O . TRP A 1 95 ? -24.215 -13.810 7.306 1.00 58.00 95 TRP A O 1
ATOM 732 N N . LYS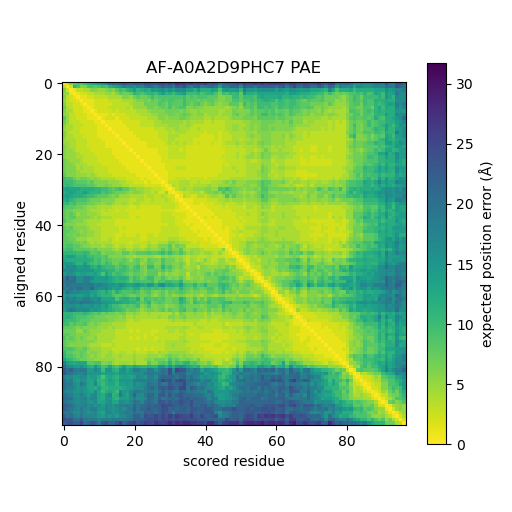 A 1 96 ? -24.178 -12.309 8.972 1.00 51.75 96 LYS A N 1
ATOM 733 C CA . LYS A 1 96 ? -25.332 -12.848 9.707 1.00 51.75 96 LYS A CA 1
ATOM 734 C C . LYS A 1 96 ? -26.578 -11.957 9.653 1.00 51.75 96 LYS A C 1
ATOM 736 O O . LYS A 1 96 ? -27.577 -12.325 10.270 1.00 51.75 96 LYS A O 1
ATOM 741 N N . GLN A 1 97 ? -26.516 -10.832 8.948 1.00 44.22 97 GLN A N 1
ATOM 742 C CA . GLN A 1 97 ? -27.694 -10.093 8.485 1.00 44.22 97 GLN A CA 1
ATOM 743 C C . GLN A 1 97 ? -27.923 -10.390 7.006 1.00 44.22 97 GLN A C 1
ATOM 745 O O . GLN A 1 97 ? -29.103 -10.341 6.602 1.00 44.22 97 GLN A O 1
#

Nearest PDB structures (foldseek):
  9g9v-assembly1_B  TM=5.897E-01  e=7.778E+00  Homo sapiens

Radius of gyration: 15.37 Å; Cα contacts (8 Å, |Δi|>4): 89; chains: 1; bounding box: 42×23×43 Å